Protein AF-A0A2T4UHI6-F1 (afdb_monomer_lite)

Foldseek 3Di:
DVVVVVVVCVVVVDQQDLVQLVVLVVVLVVLVVVVVVCVVVPVCPVVDPVSVVVSVVVNVVSVVSNVVSVVNRD

Sequence (74 aa):
MHALLTIATTEGAEETSKTLFYVLGSALAVFAVLLSGLGMSRPDFPGTDGAARATIGTAVVLVVAAMAAVIITA

pLDDT: mean 87.26, std 14.56, range [50.66, 98.56]

Radius of gyration: 19.78 Å; chains: 1; bounding box: 41×25×58 Å

Organism: NCBI:txid2133960

Secondary structure (DSSP, 8-state):
-HHHHHHHHHHHH----THHHHHHHHHHHHHHHHHHHHHHH-TTTT-SHHHHHHHHHHHHHHHHHHHHHHHHH-

Structure (mmCIF, N/CA/C/O backbone):
data_AF-A0A2T4UHI6-F1
#
_entry.id   AF-A0A2T4UHI6-F1
#
loop_
_atom_site.group_PDB
_atom_site.id
_atom_site.type_symbol
_atom_site.label_atom_id
_atom_site.label_alt_id
_atom_site.label_comp_id
_atom_site.label_asym_id
_atom_site.label_entity_id
_atom_site.label_seq_id
_atom_site.pdbx_PDB_ins_code
_atom_site.Cartn_x
_atom_site.Cartn_y
_atom_site.Cartn_z
_atom_site.occupancy
_atom_site.B_iso_or_equiv
_atom_site.auth_seq_id
_atom_site.auth_comp_id
_atom_site.auth_asym_id
_atom_site.auth_atom_id
_atom_site.pdbx_PDB_model_num
ATOM 1 N N . MET A 1 1 ? 20.500 -14.147 -43.197 1.00 56.88 1 MET A N 1
ATOM 2 C CA . MET A 1 1 ? 20.132 -15.031 -42.066 1.00 56.88 1 MET A CA 1
ATOM 3 C C . MET A 1 1 ? 20.721 -14.567 -40.731 1.00 56.88 1 MET A C 1
ATOM 5 O O . MET A 1 1 ? 19.996 -14.597 -39.752 1.00 56.88 1 MET A O 1
ATOM 9 N N . HIS A 1 2 ? 21.972 -14.084 -40.671 1.00 69.19 2 HIS A N 1
ATOM 10 C CA . HIS A 1 2 ? 22.545 -13.532 -39.430 1.00 69.19 2 HIS A CA 1
ATOM 11 C C . HIS A 1 2 ? 21.778 -12.319 -38.884 1.00 69.19 2 HIS A C 1
ATOM 13 O O . HIS A 1 2 ? 21.447 -12.327 -37.714 1.00 69.19 2 HIS A O 1
ATOM 19 N N . ALA A 1 3 ? 21.382 -11.357 -39.726 1.00 69.12 3 ALA A N 1
ATOM 20 C CA . ALA A 1 3 ? 20.616 -10.182 -39.284 1.00 69.12 3 ALA A CA 1
ATOM 21 C C . ALA A 1 3 ? 19.293 -10.528 -38.568 1.00 69.12 3 ALA A C 1
ATOM 23 O O . ALA A 1 3 ? 18.913 -9.858 -37.620 1.00 69.12 3 ALA A O 1
ATOM 24 N N . LEU A 1 4 ? 18.622 -11.608 -38.983 1.00 67.75 4 LEU A N 1
ATOM 25 C CA . LEU A 1 4 ? 17.380 -12.088 -38.367 1.00 67.75 4 LEU A CA 1
ATOM 26 C C . LEU A 1 4 ? 17.643 -12.722 -36.993 1.00 67.75 4 LEU A C 1
ATOM 28 O O . LEU A 1 4 ? 16.882 -12.510 -36.057 1.00 67.75 4 LEU A O 1
ATOM 32 N N . LEU A 1 5 ? 18.759 -13.448 -36.862 1.00 72.06 5 LEU A N 1
ATOM 33 C CA . LEU A 1 5 ? 19.212 -13.995 -35.584 1.00 72.06 5 LEU A CA 1
ATOM 34 C C . LEU A 1 5 ? 19.668 -12.890 -34.632 1.00 72.06 5 LEU A C 1
ATOM 36 O O . LEU A 1 5 ? 19.366 -12.986 -33.452 1.00 72.06 5 LEU A O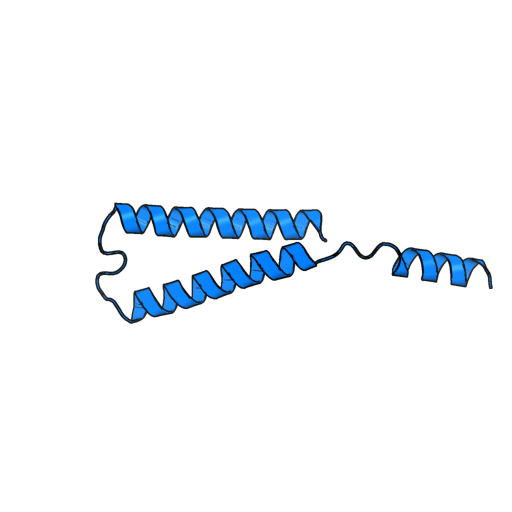 1
ATOM 40 N N . THR A 1 6 ? 20.340 -11.846 -35.128 1.00 73.75 6 THR A N 1
ATOM 41 C CA . THR A 1 6 ? 20.774 -10.691 -34.328 1.00 73.75 6 THR A CA 1
ATOM 42 C C . THR A 1 6 ? 19.578 -9.908 -33.790 1.00 73.75 6 THR A C 1
ATOM 44 O O . THR A 1 6 ? 19.564 -9.608 -32.608 1.00 73.75 6 THR A O 1
ATOM 47 N N . ILE A 1 7 ? 18.541 -9.667 -34.604 1.00 61.62 7 ILE A N 1
ATOM 48 C CA . ILE A 1 7 ? 17.303 -8.995 -34.162 1.00 61.62 7 ILE A CA 1
ATOM 49 C C . ILE A 1 7 ? 16.557 -9.842 -33.114 1.00 61.62 7 ILE A C 1
ATOM 51 O O . ILE A 1 7 ? 16.189 -9.335 -32.057 1.00 61.62 7 ILE A O 1
ATOM 55 N N . ALA A 1 8 ? 16.417 -11.150 -33.355 1.00 61.16 8 ALA A N 1
ATOM 56 C CA . ALA A 1 8 ? 15.762 -12.067 -32.419 1.00 61.16 8 ALA A CA 1
ATOM 57 C C . ALA A 1 8 ? 16.543 -12.254 -31.102 1.00 61.16 8 ALA A C 1
ATOM 59 O O . ALA A 1 8 ? 15.942 -12.443 -30.047 1.00 61.16 8 ALA A O 1
ATOM 60 N N . THR A 1 9 ? 17.881 -12.194 -31.137 1.00 60.38 9 THR A N 1
ATOM 61 C CA . THR A 1 9 ? 18.708 -12.229 -29.915 1.00 60.38 9 THR A CA 1
ATOM 62 C C . THR A 1 9 ? 18.707 -10.901 -29.171 1.00 60.38 9 THR A C 1
ATOM 64 O O . THR A 1 9 ? 18.790 -10.930 -27.950 1.00 60.38 9 THR A O 1
ATOM 67 N N . THR A 1 10 ? 18.554 -9.759 -29.847 1.00 56.44 10 THR A N 1
ATOM 68 C CA . THR A 1 10 ? 18.392 -8.461 -29.172 1.00 56.44 10 THR A CA 1
ATOM 69 C C . THR A 1 10 ? 17.017 -8.301 -28.521 1.00 56.44 10 THR A C 1
ATOM 71 O O . THR A 1 10 ? 16.950 -7.793 -27.409 1.00 56.44 10 THR A O 1
ATOM 74 N N . GLU A 1 11 ? 15.935 -8.795 -29.135 1.00 54.28 11 GLU A N 1
ATOM 75 C CA . GLU A 1 11 ? 14.591 -8.767 -28.523 1.00 54.28 11 GLU A CA 1
ATOM 76 C C . GLU A 1 11 ? 14.461 -9.741 -27.338 1.00 54.28 11 GLU A C 1
ATOM 78 O O . GLU A 1 11 ? 13.777 -9.441 -26.365 1.00 54.28 11 GLU A O 1
ATOM 83 N N . GLY A 1 12 ? 15.132 -10.898 -27.392 1.00 50.66 12 GLY A N 1
ATOM 84 C CA . GLY A 1 12 ? 15.096 -11.898 -26.317 1.00 50.66 12 GLY A CA 1
ATOM 85 C C . GLY A 1 12 ? 16.062 -11.645 -25.152 1.00 50.66 12 GLY A C 1
ATOM 86 O O . GLY A 1 12 ? 15.896 -12.253 -24.097 1.00 50.66 12 GLY A O 1
ATOM 87 N N . ALA A 1 13 ? 17.076 -10.788 -25.326 1.00 54.41 13 ALA A N 1
ATOM 88 C CA . ALA A 1 13 ? 18.099 -10.525 -24.307 1.00 54.41 13 ALA A CA 1
ATOM 89 C C . ALA A 1 13 ? 17.826 -9.279 -23.442 1.00 54.41 13 ALA A C 1
ATOM 91 O O . ALA A 1 13 ? 18.447 -9.151 -22.388 1.00 54.41 13 ALA A O 1
ATOM 92 N N . GLU A 1 14 ? 16.898 -8.400 -23.839 1.00 54.50 14 GLU A N 1
ATOM 93 C CA . GLU A 1 14 ? 16.600 -7.138 -23.137 1.00 54.50 14 GLU A CA 1
ATOM 94 C C . GLU A 1 14 ? 15.122 -6.985 -22.725 1.00 54.50 14 GLU A C 1
ATOM 96 O O . GLU A 1 14 ? 14.570 -5.888 -22.740 1.00 54.50 14 GLU A O 1
ATOM 101 N N . GLU A 1 15 ? 14.438 -8.060 -22.313 1.00 58.88 15 GLU A N 1
ATOM 102 C CA . GLU A 1 15 ? 13.202 -7.870 -21.539 1.00 58.88 15 GLU A CA 1
ATOM 103 C C . GLU A 1 15 ? 13.563 -7.498 -20.098 1.00 58.88 15 GLU A C 1
ATOM 105 O O . GLU A 1 15 ? 13.930 -8.350 -19.281 1.00 58.88 15 GLU A O 1
ATOM 110 N N . THR A 1 16 ? 13.437 -6.212 -19.762 1.00 66.06 16 THR A N 1
ATOM 111 C CA . THR A 1 16 ? 13.552 -5.761 -18.376 1.00 66.06 16 THR A CA 1
ATOM 112 C C . THR A 1 16 ? 12.580 -6.551 -17.497 1.00 66.06 16 THR A C 1
ATOM 114 O O . THR A 1 16 ? 11.374 -6.616 -17.747 1.00 66.06 16 THR A O 1
ATOM 117 N N . SER A 1 17 ? 13.118 -7.194 -16.456 1.00 75.00 17 SER A N 1
ATOM 118 C CA . SER A 1 17 ? 12.345 -8.055 -15.563 1.00 75.00 17 SER A CA 1
ATOM 119 C C . SER A 1 17 ? 11.250 -7.262 -14.849 1.00 75.00 17 SER A C 1
ATOM 121 O O . SER A 1 17 ? 11.515 -6.490 -13.928 1.00 75.00 17 SER A O 1
ATOM 123 N N . LYS A 1 18 ? 9.990 -7.527 -15.211 1.00 84.44 18 LYS A N 1
ATOM 124 C CA . LYS A 1 18 ? 8.788 -6.909 -14.613 1.00 84.44 18 LYS A CA 1
ATOM 125 C C . LYS A 1 18 ? 8.452 -7.447 -13.216 1.00 84.44 18 LYS A C 1
ATOM 127 O O . LYS A 1 18 ? 7.427 -7.100 -12.634 1.00 84.44 18 LYS A O 1
ATOM 132 N N . THR A 1 19 ? 9.321 -8.286 -12.649 1.00 89.12 19 THR A N 1
ATOM 133 C CA . THR A 1 19 ? 9.117 -8.935 -11.345 1.00 89.12 19 THR A CA 1
ATOM 134 C C . THR A 1 19 ? 8.880 -7.914 -10.233 1.00 89.12 19 THR A C 1
ATOM 136 O O . THR A 1 19 ? 7.952 -8.084 -9.444 1.00 89.12 19 THR A O 1
ATOM 139 N N . LEU A 1 20 ? 9.663 -6.827 -10.188 1.00 88.19 20 LEU A N 1
ATOM 140 C CA . LEU A 1 20 ? 9.478 -5.774 -9.180 1.00 88.19 20 LEU A CA 1
ATOM 141 C C . LEU A 1 20 ? 8.100 -5.115 -9.289 1.00 88.19 20 LEU A C 1
ATOM 143 O O . LEU A 1 20 ? 7.437 -4.924 -8.269 1.00 88.19 20 LEU A O 1
ATOM 147 N N . PHE A 1 21 ? 7.650 -4.817 -10.510 1.00 90.50 21 PHE A N 1
ATOM 148 C CA . PHE A 1 21 ? 6.322 -4.258 -10.739 1.00 90.50 21 PHE A CA 1
ATOM 149 C C . 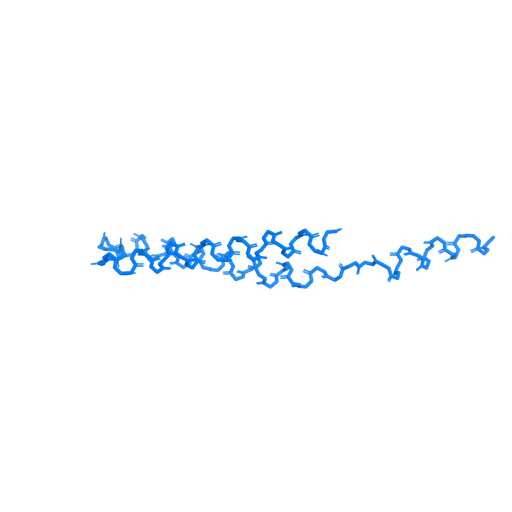PHE A 1 21 ? 5.218 -5.227 -10.307 1.00 90.50 21 PHE A C 1
ATOM 151 O O . PHE A 1 21 ? 4.301 -4.821 -9.597 1.00 90.50 21 PHE A O 1
ATOM 158 N N . TYR A 1 22 ? 5.322 -6.514 -10.648 1.00 92.50 22 TYR A N 1
ATOM 159 C CA . TYR A 1 22 ? 4.318 -7.501 -10.246 1.00 92.50 22 TYR A CA 1
ATOM 160 C C . TYR A 1 22 ? 4.243 -7.691 -8.730 1.00 92.50 22 TYR A C 1
ATOM 162 O O . TYR A 1 22 ? 3.144 -7.773 -8.180 1.00 92.50 22 TYR A O 1
ATOM 170 N N . VAL A 1 23 ? 5.379 -7.716 -8.030 1.00 95.62 23 VAL A N 1
ATOM 171 C CA . VAL A 1 23 ? 5.405 -7.852 -6.565 1.00 95.62 23 VAL A CA 1
ATOM 172 C C . VAL A 1 23 ? 4.822 -6.611 -5.886 1.00 95.62 23 VAL A C 1
ATOM 174 O O . VAL A 1 23 ? 3.949 -6.732 -5.029 1.00 95.62 23 VAL A O 1
ATOM 177 N N . LEU A 1 24 ? 5.248 -5.409 -6.279 1.00 95.88 24 LEU A N 1
ATOM 178 C CA . LEU A 1 24 ? 4.776 -4.173 -5.645 1.00 95.88 24 LEU A CA 1
ATOM 179 C C . LEU A 1 2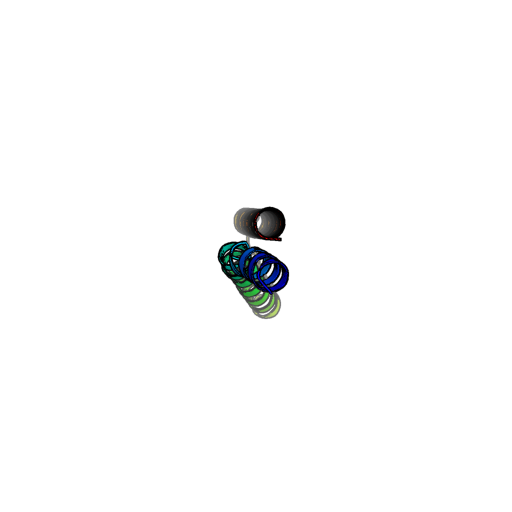4 ? 3.325 -3.848 -6.018 1.00 95.88 24 LEU A C 1
ATOM 181 O O . LEU A 1 24 ? 2.544 -3.442 -5.158 1.00 95.88 24 LEU A O 1
ATOM 185 N N . GLY A 1 25 ? 2.936 -4.093 -7.269 1.00 95.19 25 GLY A N 1
ATOM 186 C CA . GLY A 1 25 ? 1.560 -3.945 -7.734 1.00 95.19 25 GLY A CA 1
ATOM 187 C C . GLY A 1 25 ? 0.602 -4.923 -7.053 1.00 95.19 25 GLY A C 1
ATOM 188 O O . GLY A 1 25 ? -0.475 -4.519 -6.618 1.00 95.19 25 GLY A O 1
ATOM 189 N N . SER A 1 26 ? 0.995 -6.191 -6.883 1.00 96.19 26 SER A N 1
ATOM 190 C CA . SER A 1 26 ? 0.173 -7.165 -6.149 1.00 96.19 26 SER A CA 1
ATOM 191 C C . SER A 1 26 ? 0.074 -6.833 -4.660 1.00 96.19 26 SER A C 1
ATOM 193 O O . SER A 1 26 ? -1.022 -6.899 -4.107 1.00 96.19 26 SER A O 1
ATOM 195 N N . ALA A 1 27 ? 1.162 -6.392 -4.020 1.00 98.00 27 ALA A N 1
ATOM 196 C CA . ALA A 1 27 ? 1.124 -5.918 -2.637 1.00 98.00 27 ALA A CA 1
ATOM 197 C C . ALA A 1 27 ? 0.152 -4.736 -2.463 1.00 98.00 27 ALA A C 1
ATOM 199 O O . ALA A 1 27 ? -0.664 -4.739 -1.539 1.00 98.00 27 ALA A O 1
ATOM 200 N N . LEU A 1 28 ? 0.185 -3.763 -3.382 1.00 97.88 28 LEU A N 1
ATOM 201 C CA . LEU A 1 28 ? -0.762 -2.645 -3.413 1.00 97.88 28 LEU A CA 1
ATOM 202 C C . LEU A 1 28 ? -2.211 -3.123 -3.601 1.00 97.88 28 LEU A C 1
ATOM 204 O O . LEU A 1 28 ? -3.104 -2.664 -2.887 1.00 97.88 28 LEU A O 1
ATOM 208 N N . ALA A 1 29 ? -2.450 -4.060 -4.521 1.00 98.19 29 ALA A N 1
ATOM 209 C CA . ALA A 1 29 ? -3.782 -4.607 -4.772 1.00 98.19 29 ALA A CA 1
ATOM 210 C C . ALA A 1 29 ? -4.342 -5.347 -3.546 1.00 98.19 29 ALA A C 1
ATOM 212 O O . ALA A 1 29 ? -5.479 -5.103 -3.141 1.00 98.19 29 ALA A O 1
ATOM 213 N N . VAL A 1 30 ? -3.534 -6.201 -2.909 1.00 98.56 30 VAL A N 1
ATOM 214 C CA . VAL A 1 30 ? -3.912 -6.908 -1.676 1.00 98.56 30 VAL A CA 1
ATOM 215 C C . VAL A 1 30 ? -4.239 -5.911 -0.570 1.00 98.56 30 VAL A C 1
ATOM 217 O O . VAL A 1 30 ? -5.276 -6.038 0.079 1.00 98.56 30 VAL A O 1
ATOM 220 N N . PHE A 1 31 ? -3.406 -4.888 -0.382 1.00 98.12 31 PHE A N 1
ATOM 221 C CA . PHE A 1 31 ? -3.661 -3.840 0.601 1.00 98.12 31 PHE A CA 1
ATOM 222 C C . PHE A 1 31 ? -4.994 -3.115 0.348 1.00 98.12 31 PHE A C 1
ATOM 224 O O . PHE A 1 31 ? -5.772 -2.926 1.283 1.00 98.12 31 PHE A O 1
ATOM 231 N N . ALA A 1 32 ? -5.304 -2.774 -0.905 1.00 97.75 32 ALA A N 1
ATOM 232 C CA . ALA A 1 32 ? -6.568 -2.132 -1.266 1.00 97.75 32 ALA A CA 1
ATOM 233 C C . ALA A 1 32 ? -7.788 -3.027 -0.982 1.00 97.75 32 ALA A C 1
ATOM 235 O O . ALA A 1 32 ? -8.788 -2.553 -0.440 1.00 97.75 32 ALA A O 1
ATOM 236 N N . VAL A 1 33 ? -7.697 -4.326 -1.287 1.00 98.38 33 VAL A N 1
ATOM 237 C CA . VAL A 1 33 ? -8.759 -5.299 -0.977 1.00 98.38 33 VAL A CA 1
ATOM 238 C C . VAL A 1 33 ? -8.958 -5.425 0.533 1.00 98.38 33 VAL A C 1
ATOM 240 O O . VAL A 1 33 ? -10.094 -5.403 1.005 1.00 98.38 33 VAL A O 1
ATOM 243 N N . LEU A 1 34 ? -7.870 -5.498 1.306 1.00 97.69 34 LEU A N 1
ATOM 244 C CA . LEU A 1 34 ? -7.942 -5.537 2.767 1.00 97.69 34 LEU A CA 1
ATOM 245 C C . LEU A 1 34 ? -8.585 -4.269 3.333 1.00 97.69 34 LEU A C 1
ATOM 247 O O . LEU A 1 34 ? -9.448 -4.375 4.202 1.00 97.69 34 LEU A O 1
ATOM 251 N N . LEU A 1 35 ? -8.218 -3.088 2.824 1.00 96.69 35 LEU A N 1
ATOM 252 C CA . LEU A 1 35 ? -8.842 -1.826 3.227 1.00 96.69 35 LEU A CA 1
ATOM 253 C C . LEU A 1 35 ? -10.327 -1.774 2.892 1.00 96.69 35 LEU A C 1
ATOM 255 O O . LEU A 1 35 ? -11.118 -1.352 3.732 1.00 96.69 35 LEU A O 1
ATOM 259 N N . SER A 1 36 ? -10.711 -2.227 1.700 1.00 97.00 36 SER A N 1
ATOM 260 C CA . SER A 1 36 ? -12.116 -2.321 1.306 1.00 97.00 36 SER A CA 1
ATOM 261 C C . SER A 1 36 ? -12.890 -3.231 2.264 1.00 97.00 36 SER A C 1
ATOM 263 O O . SER A 1 36 ? -13.917 -2.827 2.808 1.00 97.00 36 SER A O 1
ATOM 265 N N . GLY A 1 37 ? -12.356 -4.420 2.557 1.00 97.44 37 GLY A N 1
ATOM 266 C CA . GLY A 1 37 ? -12.957 -5.349 3.512 1.00 97.44 37 GLY A CA 1
ATOM 267 C C . GLY A 1 37 ? -13.072 -4.764 4.921 1.00 97.44 37 GLY A C 1
ATOM 268 O O . GLY A 1 37 ? -14.126 -4.884 5.546 1.00 97.44 37 GLY A O 1
ATOM 269 N N . LEU A 1 38 ? -12.026 -4.093 5.415 1.00 95.56 38 LEU A N 1
ATOM 270 C CA . LEU A 1 38 ? -12.037 -3.458 6.736 1.00 95.56 38 LEU A CA 1
ATOM 271 C C . LEU A 1 38 ? -13.041 -2.310 6.814 1.00 95.56 38 LEU A C 1
ATOM 273 O O . LEU A 1 38 ? -13.796 -2.260 7.779 1.00 95.56 38 LEU A O 1
ATOM 277 N N . GLY A 1 39 ? -13.074 -1.435 5.809 1.00 93.44 39 GLY A N 1
ATOM 278 C CA . GLY A 1 39 ? -13.999 -0.303 5.759 1.00 93.44 39 GLY A CA 1
ATOM 279 C C . GLY A 1 39 ? -15.462 -0.734 5.662 1.00 93.44 39 GLY A C 1
ATOM 280 O O . GLY A 1 39 ? -16.325 -0.100 6.257 1.00 93.44 39 GLY A O 1
ATOM 281 N N . MET A 1 40 ? -15.751 -1.845 4.976 1.00 95.75 40 MET A N 1
ATOM 282 C CA . MET A 1 40 ? -17.108 -2.405 4.929 1.00 95.75 40 MET A CA 1
ATOM 283 C C . MET A 1 40 ? -17.488 -3.158 6.210 1.00 95.75 40 MET A C 1
ATOM 285 O O . MET A 1 40 ? -18.647 -3.138 6.613 1.00 95.75 40 MET A O 1
ATOM 289 N N . SER A 1 41 ? -16.532 -3.836 6.852 1.00 97.06 41 SER A N 1
ATOM 290 C CA . SER A 1 41 ? -16.810 -4.688 8.021 1.00 97.06 41 SER A CA 1
ATOM 291 C C . SER A 1 41 ? -16.798 -3.932 9.348 1.00 97.06 41 SER A C 1
ATOM 293 O O . SER A 1 41 ? -17.317 -4.436 10.344 1.00 97.06 41 SER A O 1
ATOM 295 N N . ARG A 1 42 ? -16.153 -2.763 9.405 1.00 94.31 42 ARG A N 1
ATOM 296 C CA . ARG A 1 42 ? -15.987 -1.980 10.632 1.00 94.31 42 ARG A CA 1
ATOM 297 C C . ARG A 1 42 ? -16.461 -0.546 10.403 1.00 94.31 42 ARG A C 1
ATOM 299 O O . ARG A 1 42 ? -15.738 0.210 9.758 1.00 94.31 42 ARG A O 1
ATOM 306 N N . PRO A 1 43 ? -17.613 -0.148 10.972 1.00 92.12 43 PRO A N 1
ATOM 307 C CA . PRO A 1 43 ? -18.156 1.197 10.782 1.00 92.12 43 PRO A CA 1
ATOM 308 C C . PRO A 1 43 ? -17.237 2.283 11.348 1.00 92.12 43 PRO A C 1
ATOM 310 O O . PRO A 1 43 ? -17.186 3.382 10.810 1.00 92.12 43 PRO A O 1
ATOM 313 N N . ASP A 1 44 ? -16.468 1.951 12.386 1.00 93.81 44 ASP A N 1
ATOM 314 C CA . ASP A 1 44 ? -15.560 2.895 13.031 1.00 93.81 44 ASP A CA 1
ATOM 315 C C . ASP A 1 44 ? -14.164 2.915 12.403 1.00 93.81 44 ASP A C 1
ATOM 317 O O . ASP A 1 44 ? -13.311 3.659 12.870 1.00 93.81 44 ASP A O 1
ATOM 321 N N . PHE A 1 45 ? -13.868 2.101 11.380 1.00 91.38 45 PHE A N 1
ATOM 322 C CA . PHE A 1 45 ? -12.548 2.126 10.740 1.00 91.38 45 PHE A CA 1
ATOM 323 C C . PHE A 1 45 ? -12.251 3.520 10.151 1.00 91.38 45 PHE A C 1
ATOM 325 O O . PHE A 1 45 ? -13.107 4.065 9.455 1.00 91.38 45 PHE A O 1
ATOM 332 N N . PRO A 1 46 ? -11.044 4.098 10.349 1.00 90.62 46 PRO A N 1
ATOM 333 C CA . PRO A 1 46 ? -9.830 3.541 10.972 1.00 90.62 46 PRO A CA 1
ATOM 334 C C . PRO A 1 46 ? -9.708 3.707 12.503 1.00 90.62 46 PRO A C 1
ATOM 336 O O . PRO A 1 46 ? -8.698 3.315 13.083 1.00 90.62 46 PRO A O 1
ATOM 339 N N . GLY A 1 47 ? -10.715 4.247 13.183 1.00 93.88 47 GLY A N 1
ATOM 340 C CA . GLY A 1 47 ? -10.890 4.215 14.644 1.00 93.88 47 GLY A CA 1
ATOM 341 C C . GLY A 1 47 ? -10.072 5.235 15.431 1.00 93.88 47 GLY A C 1
ATOM 342 O O . GLY A 1 47 ? -10.476 5.640 16.515 1.00 93.88 47 GLY A O 1
ATOM 343 N N . THR A 1 48 ? -8.934 5.674 14.893 1.00 96.94 48 THR A N 1
ATOM 344 C CA . THR A 1 48 ? -8.084 6.718 15.483 1.00 96.94 48 THR A CA 1
ATOM 345 C C . THR A 1 48 ? -7.372 7.524 14.398 1.00 96.94 48 THR A C 1
ATOM 347 O O . THR A 1 48 ? -7.101 7.013 13.307 1.00 96.94 48 THR A O 1
ATOM 350 N N . ASP A 1 49 ? -6.969 8.753 14.723 1.00 96.62 49 ASP A N 1
ATOM 351 C CA . ASP A 1 49 ? -6.179 9.600 13.817 1.00 96.62 49 ASP A CA 1
ATOM 352 C C . ASP A 1 49 ? -4.833 8.962 13.450 1.00 96.62 49 ASP A C 1
ATOM 354 O O . ASP A 1 49 ? -4.366 9.066 12.315 1.00 96.62 49 ASP A O 1
ATOM 358 N N . GLY A 1 50 ? -4.207 8.260 14.401 1.00 97.44 50 GLY A N 1
ATOM 359 C CA . GLY A 1 50 ? -2.957 7.538 14.167 1.00 97.44 50 GLY A CA 1
ATOM 360 C C . GLY A 1 50 ? -3.119 6.437 13.118 1.00 97.44 50 GLY A C 1
ATOM 361 O O . GLY A 1 50 ? -2.330 6.358 12.177 1.00 97.44 50 GLY A O 1
ATOM 362 N N . ALA A 1 51 ? -4.179 5.635 13.231 1.00 95.62 51 ALA A N 1
ATOM 363 C CA . ALA A 1 51 ? -4.489 4.587 12.263 1.00 95.62 51 ALA A CA 1
ATOM 364 C C . ALA A 1 51 ? -4.873 5.156 10.886 1.00 95.62 51 ALA A C 1
ATOM 366 O O . ALA A 1 51 ? -4.480 4.591 9.862 1.00 95.62 51 ALA A O 1
ATOM 367 N N . ALA A 1 52 ? -5.572 6.296 10.841 1.00 96.62 52 ALA A N 1
ATOM 368 C CA . ALA A 1 52 ? -5.867 6.997 9.592 1.00 96.62 52 ALA A CA 1
ATOM 369 C C . ALA A 1 52 ? -4.577 7.431 8.880 1.00 96.62 52 ALA A C 1
ATOM 371 O O . ALA A 1 52 ? -4.368 7.118 7.706 1.00 96.62 52 ALA A O 1
ATOM 372 N N . ARG A 1 53 ? -3.667 8.090 9.609 1.00 97.88 53 ARG A N 1
ATOM 373 C CA . ARG A 1 53 ? -2.374 8.543 9.074 1.00 97.88 53 ARG A CA 1
ATOM 374 C C . ARG A 1 53 ? -1.500 7.377 8.626 1.00 97.88 53 ARG A C 1
ATOM 376 O O . ARG A 1 53 ? -0.887 7.470 7.567 1.00 97.88 53 ARG A O 1
ATOM 383 N N . ALA A 1 54 ? -1.478 6.281 9.385 1.00 97.06 54 ALA A N 1
ATOM 384 C CA . ALA A 1 54 ? -0.765 5.066 9.001 1.00 97.06 54 ALA A CA 1
ATOM 385 C C . ALA A 1 54 ? -1.329 4.475 7.702 1.00 97.06 54 ALA A C 1
ATOM 387 O O . ALA A 1 54 ? -0.573 4.213 6.775 1.00 97.06 54 ALA A O 1
ATOM 388 N N . THR A 1 55 ? -2.655 4.354 7.598 1.00 96.75 55 THR A N 1
ATOM 389 C CA . THR A 1 55 ? -3.336 3.831 6.404 1.00 96.75 55 THR A CA 1
ATOM 390 C C . THR A 1 55 ? -3.008 4.656 5.160 1.00 96.75 55 THR A C 1
ATOM 392 O O . THR A 1 55 ? -2.619 4.100 4.132 1.00 96.75 55 THR A O 1
ATOM 395 N N . ILE A 1 56 ? -3.116 5.984 5.265 1.00 97.69 56 ILE A N 1
ATOM 396 C CA . ILE A 1 56 ? -2.782 6.913 4.178 1.00 97.69 56 ILE A CA 1
ATOM 397 C C . ILE A 1 56 ? -1.297 6.800 3.823 1.00 97.69 56 ILE A C 1
ATOM 399 O O . ILE A 1 56 ? -0.956 6.681 2.649 1.00 97.69 56 ILE A O 1
ATOM 403 N N . GLY A 1 57 ? -0.415 6.798 4.824 1.00 98.25 57 GLY A N 1
ATOM 404 C CA . GLY A 1 57 ? 1.026 6.675 4.622 1.00 98.25 57 GLY A CA 1
ATOM 405 C C . GLY A 1 57 ? 1.397 5.390 3.883 1.00 98.25 57 GLY A C 1
ATOM 406 O O . GLY A 1 57 ? 2.116 5.443 2.889 1.00 98.25 57 GLY A O 1
ATOM 407 N N . THR A 1 58 ? 0.851 4.248 4.305 1.00 97.75 58 THR A N 1
ATOM 408 C CA . THR A 1 58 ? 1.062 2.959 3.634 1.00 97.75 58 THR A CA 1
ATOM 409 C C . THR A 1 58 ? 0.533 2.976 2.202 1.00 97.75 58 THR A C 1
ATOM 411 O O . THR A 1 58 ? 1.240 2.530 1.300 1.00 97.75 58 THR A O 1
ATOM 414 N N . ALA A 1 59 ? -0.659 3.537 1.967 1.00 97.69 59 ALA A N 1
ATOM 415 C CA . ALA A 1 59 ? -1.221 3.661 0.622 1.00 97.69 59 ALA A CA 1
ATOM 416 C C . ALA A 1 59 ? -0.300 4.469 -0.303 1.00 97.69 59 ALA A C 1
ATOM 418 O O . ALA A 1 59 ? 0.043 4.011 -1.391 1.00 97.69 59 ALA A O 1
ATOM 419 N N . VAL A 1 60 ? 0.151 5.643 0.152 1.00 98.44 60 VAL A N 1
ATOM 420 C CA . VAL A 1 60 ? 1.053 6.515 -0.612 1.00 98.44 60 VAL A CA 1
ATOM 421 C C . VAL A 1 60 ? 2.365 5.800 -0.925 1.00 98.44 60 VAL A C 1
ATOM 423 O O . VAL A 1 60 ? 2.798 5.810 -2.075 1.00 98.44 60 VAL A O 1
ATOM 426 N N . VAL A 1 61 ? 2.975 5.138 0.062 1.00 98.44 61 VAL A N 1
ATOM 427 C CA . VAL A 1 61 ? 4.233 4.400 -0.132 1.00 98.44 61 VAL A CA 1
ATOM 428 C C . VAL A 1 61 ? 4.071 3.290 -1.168 1.00 98.44 61 VAL A C 1
ATOM 430 O O . VAL A 1 61 ? 4.891 3.192 -2.078 1.00 98.44 61 VAL A O 1
ATOM 433 N N . LEU A 1 62 ? 3.013 2.480 -1.069 1.00 97.75 62 LEU A N 1
ATOM 434 C CA . LEU A 1 62 ? 2.779 1.381 -2.008 1.00 97.75 62 LEU A CA 1
ATOM 435 C C . LEU A 1 62 ? 2.505 1.885 -3.430 1.00 97.75 62 LEU A C 1
ATOM 437 O O . LEU A 1 62 ? 3.038 1.320 -4.384 1.00 97.75 62 LEU A O 1
ATOM 441 N N . VAL A 1 63 ? 1.733 2.966 -3.582 1.00 98.00 63 VAL A N 1
ATOM 442 C CA . VAL A 1 63 ? 1.478 3.589 -4.891 1.00 98.00 63 VAL A CA 1
ATOM 443 C C . VAL A 1 63 ? 2.773 4.119 -5.500 1.00 98.00 63 VAL A C 1
ATOM 445 O O . VAL A 1 63 ? 3.081 3.793 -6.644 1.00 98.00 63 VAL A O 1
ATOM 448 N N . VAL A 1 64 ? 3.559 4.892 -4.746 1.00 98.25 64 VAL A N 1
ATOM 449 C CA . VAL A 1 64 ? 4.831 5.444 -5.237 1.00 98.25 64 VAL A CA 1
ATOM 450 C C . VAL A 1 64 ? 5.806 4.325 -5.599 1.00 98.25 64 VAL A C 1
ATOM 452 O O . VAL A 1 64 ? 6.445 4.398 -6.645 1.00 98.25 64 VAL A O 1
ATOM 455 N N . ALA A 1 65 ? 5.886 3.266 -4.790 1.00 95.75 65 ALA A N 1
ATOM 456 C CA . ALA A 1 65 ? 6.742 2.119 -5.071 1.00 95.75 65 ALA A CA 1
ATOM 457 C C . ALA A 1 65 ? 6.316 1.377 -6.349 1.00 95.75 65 ALA A C 1
ATOM 459 O O . ALA A 1 65 ? 7.163 1.089 -7.192 1.00 95.75 65 ALA A O 1
ATOM 460 N N . ALA A 1 66 ? 5.019 1.107 -6.531 1.00 94.88 66 ALA A N 1
ATOM 461 C CA . ALA A 1 66 ? 4.508 0.456 -7.738 1.00 94.88 66 ALA A CA 1
ATOM 462 C C . ALA A 1 66 ? 4.723 1.320 -8.995 1.00 94.88 66 ALA A C 1
ATOM 464 O O . ALA A 1 66 ? 5.126 0.802 -10.036 1.00 94.88 66 ALA A O 1
ATOM 465 N N . MET A 1 67 ? 4.526 2.639 -8.886 1.00 96.62 67 MET A N 1
ATOM 466 C CA . MET A 1 67 ? 4.790 3.593 -9.970 1.00 96.62 67 MET A CA 1
ATOM 467 C C . MET A 1 67 ? 6.281 3.668 -10.320 1.00 96.62 67 MET A C 1
ATOM 469 O O . MET A 1 67 ? 6.651 3.633 -11.489 1.00 96.62 67 MET A O 1
ATOM 473 N N . ALA A 1 68 ? 7.164 3.724 -9.324 1.00 93.31 68 ALA A N 1
ATOM 474 C CA . ALA A 1 68 ? 8.602 3.680 -9.569 1.00 93.31 68 ALA A CA 1
ATOM 475 C C . ALA A 1 68 ? 9.006 2.355 -10.235 1.00 93.31 68 ALA A C 1
ATOM 477 O O . ALA A 1 68 ? 9.772 2.355 -11.193 1.00 93.31 68 ALA A O 1
ATOM 478 N N . ALA A 1 69 ? 8.446 1.233 -9.777 1.00 91.19 69 ALA A N 1
ATOM 479 C CA . ALA A 1 69 ? 8.731 -0.079 -10.340 1.00 91.19 69 ALA A CA 1
ATOM 480 C C . ALA A 1 69 ? 8.270 -0.212 -11.792 1.00 91.19 69 ALA A C 1
ATOM 482 O O . ALA A 1 69 ? 9.011 -0.778 -12.591 1.00 91.19 69 ALA A O 1
ATOM 483 N N . VAL A 1 70 ? 7.101 0.329 -12.163 1.00 89.56 70 VAL A N 1
ATOM 484 C CA .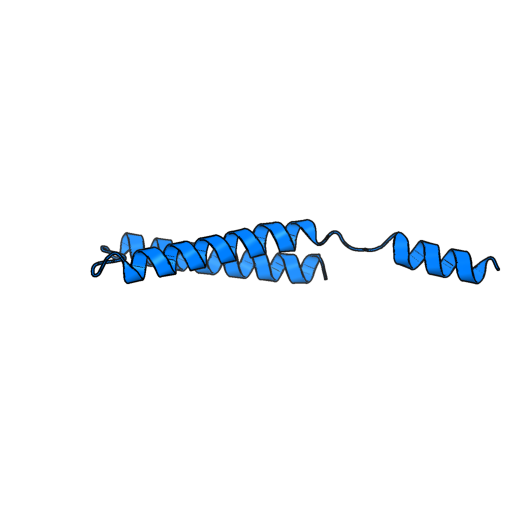 VAL A 1 70 ? 6.684 0.315 -13.573 1.00 89.56 70 VAL A CA 1
ATOM 485 C C . VAL A 1 70 ? 7.611 1.174 -14.423 1.00 89.56 70 VAL A C 1
ATOM 487 O O . VAL A 1 70 ? 8.012 0.727 -15.479 1.00 89.56 70 VAL A O 1
ATOM 490 N N . ILE A 1 71 ? 8.038 2.348 -13.950 1.00 91.06 71 ILE A N 1
ATOM 491 C CA . ILE A 1 71 ? 8.960 3.212 -14.708 1.00 91.06 71 ILE A CA 1
ATOM 492 C C . ILE A 1 71 ? 10.329 2.543 -14.893 1.00 91.06 71 ILE A C 1
ATOM 494 O O . ILE A 1 71 ? 10.933 2.670 -15.949 1.00 91.06 71 ILE A O 1
ATOM 498 N N . ILE A 1 72 ? 10.820 1.834 -13.872 1.00 88.00 72 ILE A N 1
ATOM 499 C CA . ILE A 1 72 ? 12.115 1.140 -13.915 1.00 88.00 72 ILE A CA 1
ATOM 500 C C . ILE A 1 72 ? 12.052 -0.133 -14.773 1.00 88.00 72 ILE A C 1
ATOM 502 O O . ILE A 1 72 ? 13.080 -0.543 -15.305 1.00 88.00 72 ILE A O 1
ATOM 506 N N . THR A 1 73 ? 10.883 -0.782 -14.871 1.00 83.56 73 THR A N 1
ATOM 507 C CA . THR A 1 73 ? 10.735 -2.100 -15.521 1.00 83.56 73 THR A 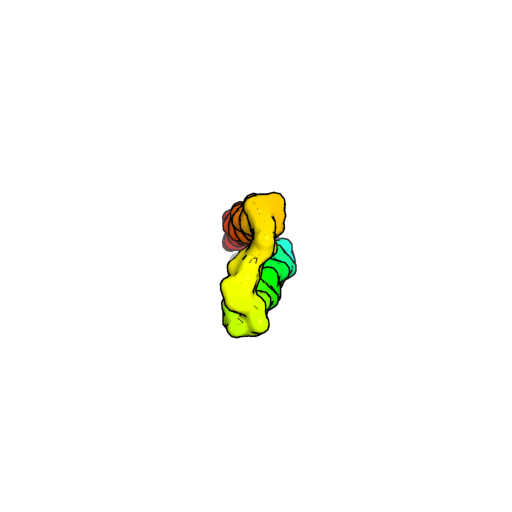CA 1
ATOM 508 C C . THR A 1 73 ? 9.934 -2.120 -16.825 1.00 83.56 73 THR A C 1
ATOM 510 O O . THR A 1 73 ? 9.814 -3.189 -17.429 1.00 83.56 73 THR A O 1
ATOM 513 N N . ALA A 1 74 ? 9.379 -0.979 -17.24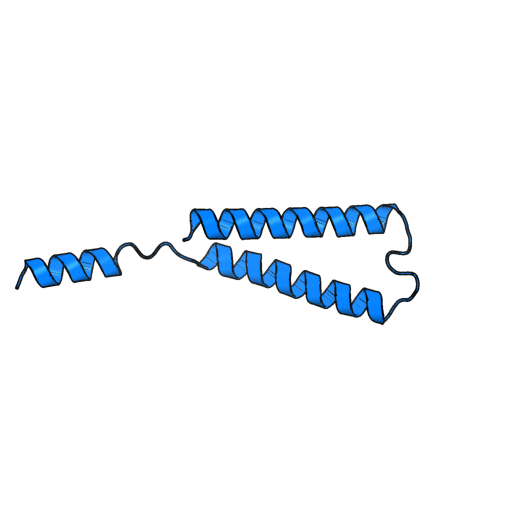0 1.00 73.06 74 ALA A N 1
ATOM 514 C CA . ALA A 1 74 ? 8.737 -0.774 -18.541 1.00 73.06 74 ALA A CA 1
ATOM 515 C C . ALA A 1 74 ? 9.773 -0.698 -19.663 1.00 73.06 74 ALA A C 1
ATOM 517 O O . ALA A 1 74 ? 9.461 -1.260 -20.734 1.00 73.06 74 ALA A O 1
#